Protein AF-A0A7Y9E209-F1 (afdb_monomer_lite)

Radius of gyration: 12.23 Å; chains: 1; bounding box: 28×25×32 Å

Structure (mmCIF, N/CA/C/O backbone):
data_AF-A0A7Y9E209-F1
#
_entry.id   AF-A0A7Y9E209-F1
#
loop_
_atom_site.group_PDB
_atom_site.id
_atom_site.type_symbol
_atom_site.label_atom_id
_atom_site.label_alt_id
_atom_site.label_comp_id
_atom_site.label_asym_id
_atom_site.label_entity_id
_atom_site.label_seq_id
_atom_site.pdbx_PDB_ins_code
_atom_site.Cartn_x
_atom_site.Cartn_y
_atom_site.Cartn_z
_atom_site.occupancy
_atom_site.B_iso_or_equiv
_atom_site.auth_seq_id
_atom_site.auth_comp_id
_atom_site.auth_asym_id
_atom_site.auth_atom_id
_atom_site.pdbx_PDB_model_num
ATOM 1 N N . MET A 1 1 ? -13.825 4.725 18.583 1.00 49.62 1 MET A N 1
ATOM 2 C CA . MET A 1 1 ? -13.418 5.386 17.324 1.00 49.62 1 MET A CA 1
ATOM 3 C C . MET A 1 1 ? -11.907 5.254 17.203 1.00 49.62 1 MET A C 1
ATOM 5 O O . MET A 1 1 ? -11.198 5.933 17.932 1.00 49.62 1 MET A O 1
ATOM 9 N N . THR A 1 2 ? -11.401 4.335 16.383 1.00 54.06 2 THR A N 1
ATOM 10 C CA . THR A 1 2 ? -9.958 4.227 16.109 1.00 54.06 2 THR A CA 1
ATOM 11 C C . THR A 1 2 ? -9.558 5.382 15.193 1.00 54.06 2 THR A C 1
ATOM 13 O O . THR A 1 2 ? -10.069 5.493 14.079 1.00 54.06 2 THR A O 1
ATOM 16 N N . SER A 1 3 ? -8.719 6.284 15.706 1.00 67.31 3 SER A N 1
ATOM 17 C CA . SER A 1 3 ? -8.212 7.454 14.979 1.00 67.31 3 SER A CA 1
ATOM 18 C C . SER A 1 3 ? -7.428 7.022 13.733 1.00 67.31 3 SER A C 1
ATOM 20 O O . SER A 1 3 ? -6.774 5.980 13.758 1.00 67.31 3 SER A O 1
ATOM 22 N N . THR A 1 4 ? -7.448 7.822 12.660 1.00 69.06 4 THR A N 1
ATOM 23 C CA . THR A 1 4 ? -6.649 7.624 11.429 1.00 69.06 4 THR A CA 1
ATOM 24 C C . THR A 1 4 ? -5.184 7.290 11.729 1.00 69.06 4 THR A C 1
ATOM 26 O O . THR A 1 4 ? -4.574 6.463 11.053 1.00 69.06 4 THR A O 1
ATOM 29 N N . SER A 1 5 ? -4.638 7.877 12.796 1.00 75.50 5 SER A N 1
ATOM 30 C CA . SER A 1 5 ? -3.274 7.631 13.263 1.00 75.50 5 SER A CA 1
ATOM 31 C C . SER A 1 5 ? -3.028 6.180 13.692 1.00 75.50 5 SER A C 1
ATOM 33 O O . SER A 1 5 ? -1.943 5.661 13.455 1.00 75.50 5 SER A O 1
ATOM 35 N N . ASP A 1 6 ? -4.014 5.508 14.290 1.00 81.62 6 ASP A N 1
ATOM 36 C CA . ASP A 1 6 ? -3.871 4.132 14.782 1.00 81.62 6 ASP A CA 1
ATOM 37 C C . ASP A 1 6 ? -3.784 3.133 13.619 1.00 81.62 6 ASP A C 1
ATOM 39 O O . ASP A 1 6 ? -2.896 2.281 13.574 1.00 81.62 6 ASP A O 1
ATOM 43 N N . ARG A 1 7 ? -4.619 3.330 12.592 1.00 80.69 7 ARG A N 1
ATOM 44 C CA . ARG A 1 7 ? -4.583 2.534 11.356 1.00 80.69 7 ARG A CA 1
ATOM 45 C C . ARG A 1 7 ? -3.333 2.785 10.530 1.00 80.69 7 ARG A C 1
ATOM 47 O O . ARG A 1 7 ? -2.733 1.834 10.039 1.00 80.69 7 ARG A O 1
ATOM 54 N N . ALA A 1 8 ? -2.887 4.038 10.424 1.00 82.94 8 ALA A N 1
ATOM 55 C CA . ALA A 1 8 ? -1.607 4.348 9.791 1.00 82.94 8 ALA A CA 1
ATOM 56 C C . ALA A 1 8 ? -0.451 3.628 10.508 1.00 82.94 8 ALA A C 1
ATOM 58 O O . ALA A 1 8 ? 0.432 3.062 9.865 1.00 82.94 8 ALA A O 1
ATOM 59 N N . VAL A 1 9 ? -0.471 3.579 11.844 1.00 87.50 9 VAL A N 1
ATOM 60 C CA . VAL A 1 9 ? 0.512 2.822 12.632 1.00 87.50 9 VAL A CA 1
ATOM 61 C C . VAL A 1 9 ? 0.394 1.316 12.384 1.00 87.50 9 VAL A C 1
ATOM 63 O O . VAL A 1 9 ? 1.425 0.666 12.201 1.00 87.50 9 VAL A O 1
ATOM 66 N N . ALA A 1 10 ? -0.816 0.756 12.342 1.00 87.31 10 ALA A N 1
ATOM 67 C CA . ALA A 1 10 ? -1.043 -0.660 12.051 1.00 87.31 10 ALA A CA 1
ATOM 68 C C . ALA A 1 10 ? -0.518 -1.047 10.660 1.00 87.31 10 ALA A C 1
ATOM 70 O O . ALA A 1 10 ? 0.255 -1.997 10.540 1.00 87.31 10 ALA A O 1
ATOM 71 N N . LEU A 1 11 ? -0.832 -0.247 9.637 1.00 86.25 11 LEU A N 1
ATOM 72 C CA . LEU A 1 11 ? -0.336 -0.430 8.276 1.00 86.25 11 LEU A CA 1
ATOM 73 C C . LEU A 1 11 ? 1.190 -0.383 8.226 1.00 86.25 11 LEU A C 1
ATOM 75 O O . LEU A 1 11 ? 1.827 -1.286 7.690 1.00 86.25 11 LEU A O 1
ATOM 79 N N . ARG A 1 12 ? 1.797 0.628 8.856 1.00 88.19 12 ARG A N 1
ATOM 80 C CA . ARG A 1 12 ? 3.258 0.744 8.931 1.00 88.19 12 ARG A CA 1
ATOM 81 C C . ARG A 1 12 ? 3.892 -0.457 9.623 1.00 88.19 12 ARG A C 1
ATOM 83 O O . ARG A 1 12 ? 4.948 -0.908 9.194 1.00 88.19 12 ARG A O 1
ATOM 90 N N . ARG A 1 13 ? 3.268 -0.986 10.679 1.00 88.44 13 ARG A N 1
ATOM 91 C CA . ARG A 1 13 ? 3.741 -2.188 11.381 1.00 88.44 13 ARG A CA 1
ATOM 92 C C . ARG A 1 13 ? 3.636 -3.436 10.509 1.00 88.44 13 ARG A C 1
ATOM 94 O O . ARG A 1 13 ? 4.606 -4.185 10.467 1.00 88.44 13 ARG A O 1
ATOM 101 N N . ALA A 1 14 ? 2.521 -3.632 9.808 1.00 87.25 14 ALA A N 1
ATOM 102 C CA . ALA A 1 14 ? 2.325 -4.763 8.901 1.00 87.25 14 ALA A CA 1
ATOM 103 C C . ALA A 1 14 ? 3.339 -4.735 7.748 1.00 87.25 14 ALA A C 1
ATOM 105 O O . ALA A 1 14 ? 4.038 -5.719 7.504 1.00 87.25 14 ALA A O 1
ATOM 106 N N . VAL A 1 15 ? 3.519 -3.569 7.116 1.00 86.69 15 VAL 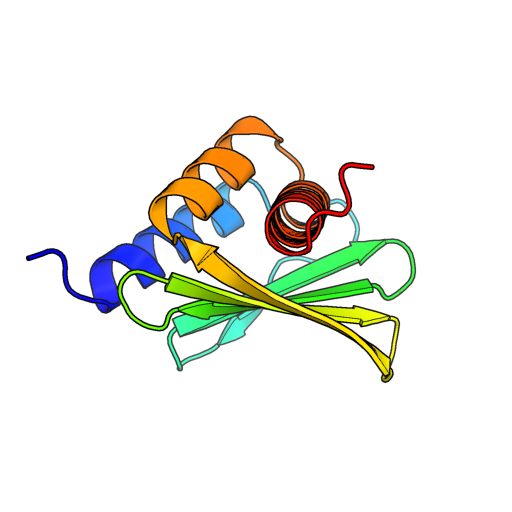A N 1
ATOM 107 C CA . VAL A 1 15 ? 4.539 -3.371 6.077 1.00 86.69 15 VAL A CA 1
ATOM 108 C C . VAL A 1 15 ? 5.946 -3.568 6.639 1.00 86.69 15 VAL A C 1
ATOM 110 O O . VAL A 1 15 ? 6.763 -4.206 6.000 1.00 86.69 15 VAL A O 1
ATOM 113 N N . ARG A 1 16 ? 6.264 -3.088 7.846 1.00 85.38 16 ARG A N 1
ATOM 114 C CA . ARG A 1 16 ? 7.595 -3.304 8.442 1.00 85.38 16 ARG A CA 1
ATOM 115 C C . ARG A 1 16 ? 7.866 -4.775 8.768 1.00 85.38 16 ARG A C 1
ATOM 117 O O . ARG A 1 16 ? 9.012 -5.201 8.721 1.00 85.38 16 ARG A O 1
ATOM 124 N N . ARG A 1 17 ? 6.826 -5.528 9.132 1.00 80.56 17 ARG A N 1
ATOM 125 C CA . ARG A 1 17 ? 6.916 -6.953 9.472 1.00 80.56 17 ARG A CA 1
ATOM 126 C C . ARG A 1 17 ? 7.160 -7.821 8.236 1.00 80.56 17 ARG A C 1
ATOM 128 O O . ARG A 1 17 ? 7.906 -8.785 8.326 1.00 80.56 17 ARG A O 1
ATOM 135 N N . THR A 1 18 ? 6.534 -7.469 7.116 1.00 74.06 18 THR A N 1
ATOM 136 C CA . THR A 1 18 ? 6.564 -8.235 5.855 1.00 74.06 18 THR A CA 1
ATOM 137 C C . THR A 1 18 ? 7.560 -7.680 4.831 1.00 74.06 18 THR A C 1
ATOM 139 O O . THR A 1 18 ? 8.042 -8.405 3.974 1.00 74.06 18 THR A O 1
ATOM 142 N N . GLY A 1 19 ? 7.933 -6.405 4.953 1.00 60.69 19 GLY A N 1
ATOM 143 C CA . GLY A 1 19 ? 8.753 -5.627 4.019 1.00 60.69 19 GLY A CA 1
ATOM 144 C C . GLY A 1 19 ? 10.245 -5.951 4.018 1.00 60.69 19 GLY A C 1
ATOM 145 O O . GLY A 1 19 ? 11.043 -5.123 3.584 1.00 60.69 19 GLY A O 1
ATOM 146 N N . ALA A 1 20 ? 10.630 -7.140 4.474 1.00 53.19 20 ALA A N 1
ATOM 147 C CA . ALA A 1 20 ? 11.908 -7.738 4.117 1.00 53.19 20 ALA A CA 1
ATOM 148 C C . ALA A 1 20 ? 11.756 -8.435 2.752 1.00 53.19 20 ALA A C 1
ATOM 150 O O . ALA A 1 20 ? 11.786 -9.656 2.666 1.00 53.19 20 ALA A O 1
ATOM 151 N N . SER A 1 21 ? 11.519 -7.658 1.691 1.00 56.81 21 SER A N 1
ATOM 152 C CA . SER A 1 21 ? 11.650 -8.154 0.317 1.00 56.81 21 SER A CA 1
ATOM 153 C C . SER A 1 21 ? 13.074 -7.875 -0.168 1.00 56.81 21 SER A C 1
ATOM 155 O O . SER A 1 21 ? 13.612 -6.806 0.110 1.00 56.81 21 SER A O 1
ATOM 157 N N . ASP A 1 22 ? 13.659 -8.799 -0.930 1.00 53.59 22 ASP A N 1
ATOM 158 C CA . ASP A 1 22 ? 15.081 -8.827 -1.332 1.00 53.59 22 ASP A CA 1
ATOM 159 C C . ASP A 1 22 ? 15.574 -7.671 -2.239 1.00 53.59 22 ASP A C 1
ATOM 161 O O . ASP A 1 22 ? 16.728 -7.678 -2.663 1.00 53.59 22 ASP A O 1
ATOM 165 N N . VAL A 1 23 ? 14.735 -6.679 -2.568 1.00 64.50 23 VAL A N 1
ATOM 166 C CA . VAL A 1 23 ? 15.062 -5.630 -3.558 1.00 64.50 23 VAL A CA 1
ATOM 167 C C . VAL A 1 23 ? 15.333 -4.279 -2.899 1.00 64.50 23 VAL A C 1
ATOM 169 O O . VAL A 1 23 ? 16.408 -3.715 -3.076 1.00 64.50 23 VAL A O 1
ATOM 172 N N . GLU A 1 24 ? 14.375 -3.745 -2.141 1.00 77.25 24 GLU A N 1
ATOM 173 C CA . GLU A 1 24 ? 14.524 -2.463 -1.449 1.00 77.25 24 GLU A CA 1
ATOM 174 C C . GLU A 1 24 ? 13.553 -2.404 -0.258 1.00 77.25 24 GLU A C 1
ATOM 176 O O . GLU A 1 24 ? 12.402 -2.840 -0.386 1.00 77.25 24 GLU A O 1
ATOM 181 N N . PRO A 1 25 ? 13.978 -1.891 0.910 1.00 80.88 25 PRO A N 1
ATOM 182 C CA . PRO A 1 25 ? 13.085 -1.725 2.047 1.00 80.88 25 PRO A CA 1
ATOM 183 C C . PRO A 1 25 ? 11.979 -0.697 1.751 1.00 80.88 25 PRO A C 1
ATOM 185 O O . PRO A 1 25 ? 12.189 0.247 0.988 1.00 80.88 25 PRO A O 1
ATOM 188 N N . PRO A 1 26 ? 10.806 -0.815 2.395 1.00 87.75 26 PRO A N 1
ATOM 189 C CA . PRO A 1 26 ? 9.742 0.170 2.257 1.00 87.75 26 PRO A CA 1
ATOM 190 C C . PRO A 1 26 ? 10.163 1.537 2.815 1.00 87.75 26 PRO A C 1
ATOM 192 O O . PRO A 1 26 ? 10.802 1.632 3.867 1.00 87.75 26 PRO A O 1
ATOM 195 N N . SER A 1 27 ? 9.733 2.605 2.146 1.00 88.88 27 SER A N 1
ATOM 196 C CA . SER A 1 27 ? 9.949 3.986 2.583 1.00 88.88 27 SER A CA 1
ATOM 197 C C . SER A 1 27 ? 8.729 4.523 3.327 1.00 88.88 27 SER A C 1
ATOM 199 O O . SER A 1 27 ? 7.587 4.330 2.908 1.00 88.88 27 SER A O 1
ATOM 201 N N . PHE A 1 28 ? 8.960 5.210 4.444 1.00 87.75 28 PHE A N 1
ATOM 202 C CA . PHE A 1 28 ? 7.907 5.754 5.299 1.00 87.75 28 PHE A CA 1
ATOM 203 C C . PHE A 1 28 ? 7.892 7.274 5.211 1.00 87.75 28 PHE A C 1
ATOM 205 O O . PHE A 1 28 ? 8.885 7.930 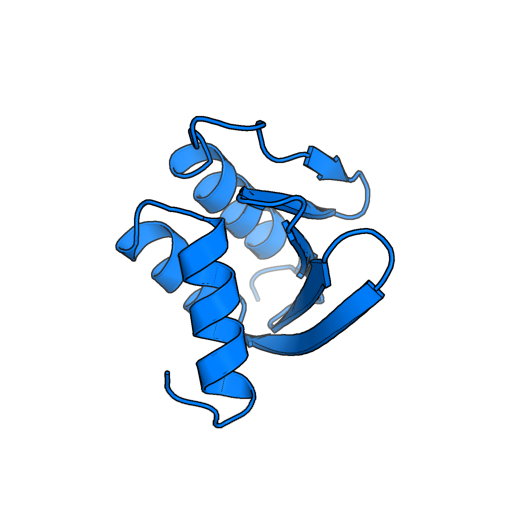5.527 1.00 87.75 28 PHE A O 1
ATOM 212 N N . SER A 1 29 ? 6.751 7.831 4.828 1.00 84.44 29 SER A N 1
ATOM 213 C CA . SER A 1 29 ? 6.575 9.267 4.658 1.00 84.44 29 SER A CA 1
ATOM 214 C C . SER A 1 29 ? 5.998 9.914 5.935 1.00 84.44 29 SER A C 1
ATOM 216 O O . SER A 1 29 ? 5.301 9.254 6.718 1.00 84.44 29 SER A O 1
ATOM 218 N N . PRO A 1 30 ? 6.309 11.198 6.208 1.00 79.44 30 PRO A N 1
ATOM 219 C CA . PRO A 1 30 ? 5.866 11.892 7.423 1.00 79.44 30 PRO A CA 1
ATOM 220 C C . PRO A 1 30 ? 4.351 12.147 7.466 1.00 79.44 30 PRO A C 1
ATOM 222 O O . PRO A 1 30 ? 3.799 12.320 8.548 1.00 79.44 30 PRO A O 1
ATOM 225 N N . ASP A 1 31 ? 3.676 12.107 6.315 1.00 78.88 31 ASP A N 1
ATOM 226 C CA . ASP A 1 31 ? 2.213 12.142 6.165 1.00 78.88 31 ASP A CA 1
ATOM 227 C C . ASP A 1 31 ? 1.523 10.844 6.634 1.00 78.88 31 ASP A C 1
ATOM 229 O O . ASP A 1 31 ? 0.302 10.728 6.574 1.00 78.88 31 ASP A O 1
ATOM 233 N N . GLY A 1 32 ? 2.288 9.854 7.107 1.00 81.12 32 GLY A N 1
ATOM 234 C CA . GLY A 1 32 ? 1.776 8.543 7.502 1.00 81.12 32 GLY A CA 1
ATOM 235 C C . GLY A 1 32 ? 1.653 7.563 6.336 1.00 81.12 32 GLY A C 1
ATOM 236 O O . GLY A 1 32 ? 1.263 6.417 6.563 1.00 81.12 32 GLY A O 1
ATOM 237 N N . GLY A 1 33 ? 2.017 7.984 5.122 1.00 88.19 33 GLY A N 1
ATOM 238 C CA . GLY A 1 33 ? 2.067 7.129 3.948 1.00 88.19 33 GLY A CA 1
ATOM 239 C C . GLY A 1 33 ? 3.244 6.153 3.960 1.00 88.19 33 GLY A C 1
ATOM 240 O O . GLY A 1 33 ? 4.234 6.317 4.682 1.00 88.19 33 GLY A O 1
ATOM 241 N N . VAL A 1 34 ? 3.133 5.121 3.128 1.00 91.31 34 VAL A N 1
ATOM 242 C CA . VAL A 1 34 ? 4.162 4.096 2.940 1.00 91.31 34 VAL A CA 1
ATOM 243 C C . VAL A 1 34 ? 4.356 3.842 1.456 1.00 91.31 34 VAL A C 1
ATOM 245 O O . VAL A 1 34 ? 3.385 3.678 0.728 1.00 91.31 34 VAL A O 1
ATOM 248 N N . THR A 1 35 ? 5.603 3.785 1.006 1.00 90.25 35 THR A N 1
ATOM 249 C CA . THR A 1 35 ? 5.947 3.328 -0.341 1.00 90.25 35 THR A CA 1
ATOM 250 C C . THR A 1 35 ? 6.566 1.946 -0.244 1.00 90.25 35 THR A C 1
ATOM 252 O O . THR A 1 35 ? 7.528 1.735 0.492 1.00 90.25 35 THR A O 1
ATOM 255 N N . VAL A 1 36 ? 5.983 0.999 -0.965 1.00 89.56 36 VAL A N 1
ATOM 256 C CA . VAL A 1 36 ? 6.432 -0.387 -1.062 1.00 89.56 36 VAL A CA 1
ATOM 257 C C . VAL A 1 36 ? 7.042 -0.592 -2.438 1.00 89.56 36 VAL A C 1
ATOM 259 O O . VAL A 1 36 ? 6.491 -0.144 -3.444 1.00 89.56 36 VAL A O 1
ATOM 262 N N . HIS A 1 37 ? 8.180 -1.271 -2.472 1.00 86.69 37 HIS A N 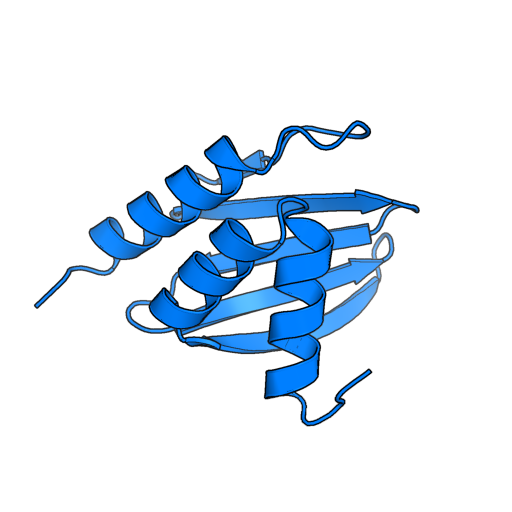1
ATOM 263 C CA . HIS A 1 37 ? 8.960 -1.488 -3.678 1.00 86.69 37 HIS A CA 1
ATOM 264 C C . HIS A 1 37 ? 8.762 -2.939 -4.116 1.00 86.69 37 HIS A C 1
ATOM 266 O O . HIS A 1 37 ? 8.908 -3.864 -3.319 1.00 86.69 37 HIS A O 1
ATOM 272 N N . GLY A 1 38 ? 8.349 -3.114 -5.365 1.00 82.62 38 GLY A N 1
ATOM 273 C CA . GLY A 1 38 ? 8.183 -4.404 -6.014 1.00 82.62 38 GLY A CA 1
ATOM 274 C C . GLY A 1 38 ? 9.285 -4.655 -7.047 1.00 82.62 38 GLY A C 1
ATOM 275 O O . GLY A 1 38 ? 10.100 -3.774 -7.338 1.00 82.62 38 GLY A O 1
ATOM 276 N N . PRO A 1 39 ? 9.319 -5.857 -7.637 1.00 79.88 39 PRO A N 1
ATOM 277 C CA . PRO A 1 39 ? 10.245 -6.174 -8.719 1.00 79.88 39 PRO A CA 1
ATOM 278 C C . PRO A 1 39 ? 9.991 -5.300 -9.960 1.00 79.88 39 PRO A C 1
ATOM 280 O O . PRO A 1 39 ? 8.896 -4.779 -10.151 1.00 79.88 39 PRO A O 1
ATOM 283 N N . ALA A 1 40 ? 10.998 -5.169 -10.831 1.00 81.81 40 ALA A N 1
ATOM 284 C CA . ALA A 1 40 ? 10.895 -4.472 -12.123 1.00 81.81 40 ALA A CA 1
ATOM 285 C C . ALA A 1 40 ? 10.450 -2.992 -12.037 1.00 81.81 40 ALA A C 1
ATOM 287 O O . ALA A 1 40 ? 9.598 -2.548 -12.800 1.00 81.81 40 ALA A O 1
ATOM 288 N N . ALA A 1 41 ? 11.028 -2.222 -11.104 1.00 82.31 41 ALA A N 1
ATOM 289 C CA . ALA A 1 41 ? 10.723 -0.797 -10.890 1.00 82.31 41 ALA A CA 1
ATOM 290 C C . ALA A 1 41 ? 9.249 -0.502 -10.550 1.00 82.31 41 ALA A C 1
ATOM 292 O O . ALA A 1 41 ? 8.774 0.630 -10.690 1.00 82.31 41 ALA A O 1
ATOM 293 N N . ARG A 1 42 ? 8.531 -1.518 -10.068 1.00 88.38 42 ARG A N 1
ATOM 294 C CA . ARG A 1 42 ? 7.171 -1.381 -9.573 1.00 88.38 42 ARG A CA 1
ATOM 295 C C . ARG A 1 42 ? 7.171 -0.766 -8.187 1.00 88.38 42 ARG A C 1
ATOM 297 O O . ARG A 1 42 ? 7.962 -1.138 -7.321 1.00 88.38 42 ARG A O 1
ATOM 304 N N . ARG A 1 43 ? 6.261 0.167 -7.954 1.00 90.12 43 ARG A N 1
ATOM 305 C CA . ARG A 1 43 ? 6.091 0.853 -6.674 1.00 90.12 43 ARG A CA 1
ATOM 306 C C . ARG A 1 43 ? 4.619 0.879 -6.314 1.00 90.12 43 ARG A C 1
ATOM 308 O O . ARG A 1 43 ? 3.767 1.020 -7.183 1.00 90.12 43 ARG A O 1
ATOM 315 N N . ALA A 1 44 ? 4.323 0.741 -5.032 1.00 91.31 44 ALA A N 1
ATOM 316 C CA . ALA A 1 44 ? 2.986 0.916 -4.496 1.00 91.31 44 ALA A CA 1
ATOM 317 C C . ALA A 1 44 ? 3.027 1.971 -3.397 1.00 91.31 44 ALA A C 1
ATOM 319 O O . ALA A 1 44 ? 3.708 1.788 -2.388 1.00 91.31 44 ALA A O 1
ATOM 320 N N . ARG A 1 45 ? 2.304 3.075 -3.575 1.00 92.19 45 ARG A N 1
ATOM 321 C CA . ARG A 1 45 ? 2.123 4.081 -2.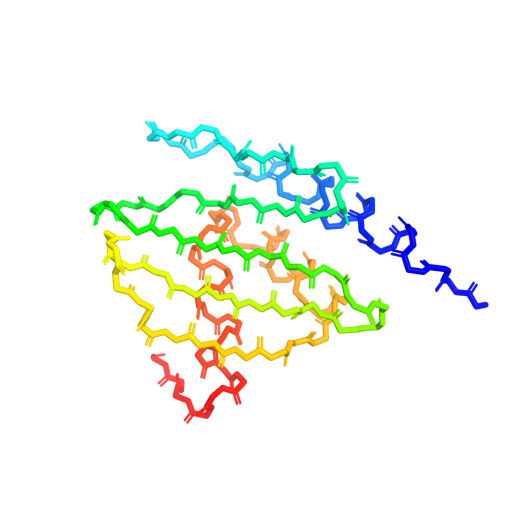532 1.00 92.19 45 ARG A CA 1
ATOM 322 C C . ARG A 1 45 ? 0.813 3.828 -1.803 1.00 92.19 45 ARG A C 1
ATOM 324 O O . ARG A 1 45 ? -0.246 3.755 -2.412 1.00 92.19 45 ARG A O 1
ATOM 331 N N . LEU A 1 46 ? 0.915 3.696 -0.490 1.00 92.25 46 LEU A N 1
ATOM 332 C CA . LEU A 1 46 ? -0.177 3.502 0.444 1.00 92.25 46 LEU A CA 1
ATOM 333 C C . LEU A 1 46 ? -0.376 4.796 1.225 1.00 92.25 46 LEU A C 1
ATOM 335 O O . LEU A 1 46 ? 0.528 5.230 1.940 1.00 92.25 46 LEU A O 1
ATOM 339 N N . GLN A 1 47 ? -1.550 5.403 1.110 1.00 93.12 47 GLN A N 1
ATOM 340 C CA . GLN A 1 47 ? -1.895 6.638 1.800 1.00 93.12 47 GLN A CA 1
ATOM 341 C C . GLN A 1 47 ? -3.125 6.409 2.690 1.00 93.12 47 GLN A C 1
ATOM 343 O O . GLN A 1 47 ? -4.225 6.218 2.171 1.00 93.12 47 GLN A O 1
ATOM 348 N N . PRO A 1 48 ? -2.972 6.399 4.025 1.00 90.50 48 PRO A N 1
ATOM 349 C CA . PRO A 1 48 ? -4.100 6.233 4.934 1.00 90.50 48 PRO A CA 1
ATOM 350 C C . PRO A 1 48 ? -4.992 7.486 4.945 1.00 90.50 48 PRO A C 1
ATOM 352 O O . PRO A 1 48 ? -4.514 8.599 5.152 1.00 90.50 48 PRO A O 1
ATOM 355 N N . LEU A 1 49 ? -6.299 7.291 4.751 1.00 89.69 49 LEU A N 1
ATOM 356 C CA . LEU A 1 49 ? -7.345 8.325 4.671 1.00 89.69 49 LEU A CA 1
ATOM 357 C C . LEU A 1 49 ? -8.429 8.142 5.753 1.00 89.69 49 LEU A C 1
ATOM 359 O O . LEU A 1 49 ? -9.567 8.579 5.606 1.00 89.69 49 LEU A O 1
ATOM 363 N N . GLY A 1 50 ? -8.095 7.473 6.857 1.00 86.56 50 GLY A N 1
ATOM 364 C CA . GLY A 1 50 ? -9.030 7.155 7.936 1.00 86.56 50 GLY A CA 1
ATOM 365 C C . GLY A 1 50 ? -9.372 5.676 7.954 1.00 86.56 50 GLY A C 1
ATOM 366 O O . GLY A 1 50 ? -8.540 4.877 8.367 1.00 86.56 50 GLY A O 1
ATOM 367 N N . GLN A 1 51 ? -10.597 5.322 7.560 1.00 88.69 51 GLN A N 1
ATOM 368 C CA . GLN A 1 51 ? -11.027 3.917 7.448 1.00 88.69 51 GLN A CA 1
ATOM 369 C C . GLN A 1 51 ? -10.557 3.256 6.148 1.00 88.69 51 GLN A C 1
ATOM 371 O O . GLN A 1 51 ? -10.515 2.033 6.064 1.00 88.69 51 GLN A O 1
ATOM 376 N N . ARG A 1 52 ? -10.206 4.065 5.144 1.00 92.25 52 ARG A N 1
ATOM 377 C CA . ARG A 1 52 ? -9.693 3.592 3.861 1.00 92.25 52 ARG A CA 1
ATOM 378 C C . ARG A 1 52 ? -8.229 3.964 3.689 1.00 92.25 52 ARG A C 1
ATOM 380 O O . ARG A 1 52 ? -7.753 4.962 4.231 1.00 92.25 52 ARG A O 1
ATOM 387 N N . THR A 1 53 ? -7.532 3.175 2.889 1.00 91.75 53 THR A N 1
ATOM 388 C CA . THR A 1 53 ? -6.179 3.439 2.414 1.00 91.75 53 THR A CA 1
ATOM 389 C C . THR A 1 53 ? -6.232 3.567 0.902 1.00 91.75 53 THR A C 1
ATOM 391 O O . THR A 1 53 ? -6.658 2.640 0.218 1.00 91.75 53 THR A O 1
ATOM 394 N N . ARG A 1 54 ? -5.771 4.694 0.368 1.00 93.50 54 ARG A N 1
ATOM 395 C CA . ARG A 1 54 ? -5.546 4.842 -1.068 1.00 93.50 54 ARG A CA 1
ATOM 396 C C . ARG A 1 54 ? -4.282 4.092 -1.458 1.00 93.50 54 ARG A C 1
ATOM 398 O O . ARG A 1 54 ? -3.228 4.299 -0.857 1.00 93.50 54 ARG A O 1
ATOM 405 N N . ILE A 1 55 ? -4.407 3.220 -2.444 1.00 93.75 55 ILE A N 1
ATOM 406 C CA . ILE A 1 55 ? -3.316 2.490 -3.075 1.00 93.75 55 ILE A CA 1
ATOM 407 C C . ILE A 1 55 ? -3.105 3.101 -4.450 1.00 93.75 55 ILE A C 1
ATOM 409 O O . ILE A 1 55 ? -4.034 3.114 -5.249 1.00 93.75 55 ILE A O 1
ATOM 413 N N . SER A 1 56 ? -1.885 3.533 -4.742 1.00 93.62 56 SER A N 1
ATOM 414 C CA . SER A 1 56 ? -1.456 3.952 -6.078 1.00 93.62 56 SER A CA 1
ATOM 415 C C . SER A 1 56 ? -0.315 3.039 -6.529 1.00 93.62 56 SER A C 1
ATOM 417 O O . SER A 1 56 ? 0.738 3.012 -5.890 1.00 93.62 56 SER A O 1
ATOM 419 N N . LEU A 1 57 ? -0.512 2.274 -7.603 1.00 92.19 57 LEU A N 1
ATOM 420 C CA . LEU A 1 57 ? 0.528 1.463 -8.234 1.00 92.19 57 LEU A CA 1
ATOM 421 C C . LEU A 1 57 ? 1.184 2.228 -9.375 1.00 92.19 57 LEU A C 1
ATOM 423 O O . LEU A 1 57 ? 0.509 2.790 -10.240 1.00 92.19 57 LEU A O 1
ATOM 427 N N . SER A 1 58 ? 2.507 2.182 -9.415 1.00 91.56 58 SER A N 1
ATOM 428 C CA . SER A 1 58 ? 3.316 2.809 -10.450 1.00 91.56 58 SER A CA 1
ATOM 429 C C . SER A 1 58 ? 4.340 1.827 -11.003 1.00 91.56 58 SER A C 1
ATOM 431 O O . SER A 1 58 ? 4.927 1.047 -10.253 1.00 91.56 58 SER A O 1
ATOM 433 N N . GLU A 1 59 ? 4.570 1.883 -12.309 1.00 90.12 59 GLU A N 1
ATOM 434 C CA . GLU A 1 59 ? 5.660 1.191 -12.997 1.00 90.12 59 GLU A CA 1
ATOM 435 C C . GLU A 1 59 ? 6.584 2.261 -13.587 1.00 90.12 59 GLU A C 1
ATOM 437 O O . GLU A 1 59 ? 6.203 2.990 -14.507 1.00 90.12 59 GLU A O 1
ATOM 442 N N . GLY A 1 60 ? 7.773 2.429 -12.999 1.00 87.38 60 GLY A N 1
ATOM 443 C CA . GLY A 1 60 ? 8.609 3.599 -13.282 1.00 87.38 60 GLY A CA 1
ATOM 444 C C . GLY A 1 60 ? 7.883 4.905 -12.931 1.00 87.38 60 GLY A C 1
ATOM 445 O O . GLY A 1 60 ? 7.406 5.063 -11.806 1.00 87.38 60 GLY A O 1
ATOM 446 N N . ASP A 1 61 ? 7.783 5.820 -13.900 1.00 85.38 61 ASP A N 1
ATOM 447 C CA . ASP A 1 61 ? 7.102 7.118 -13.759 1.00 85.38 61 ASP A CA 1
ATOM 448 C C . ASP A 1 61 ? 5.614 7.085 -14.162 1.00 85.38 61 ASP A C 1
ATOM 450 O O . ASP A 1 61 ? 4.940 8.115 -14.155 1.00 85.38 61 ASP A O 1
ATOM 454 N N . THR A 1 62 ? 5.080 5.912 -14.523 1.00 90.88 62 THR A N 1
ATOM 455 C CA . THR A 1 62 ? 3.689 5.773 -14.983 1.00 90.88 62 THR A CA 1
ATOM 456 C C . THR A 1 62 ? 2.800 5.225 -13.873 1.00 90.88 62 THR A C 1
ATOM 458 O O . THR A 1 62 ? 3.095 4.184 -13.290 1.00 90.88 62 THR A O 1
ATOM 461 N N . LEU A 1 63 ? 1.678 5.897 -13.598 1.00 90.38 63 LEU A N 1
ATOM 462 C CA . LEU A 1 63 ? 0.613 5.367 -12.744 1.00 90.38 63 LEU A CA 1
ATOM 463 C C . LEU A 1 63 ? -0.168 4.299 -13.521 1.00 90.38 63 LEU A C 1
ATOM 465 O O . LEU A 1 63 ? -0.762 4.605 -14.552 1.00 90.38 63 LEU A O 1
ATOM 469 N N . VAL A 1 64 ? -0.176 3.063 -13.023 1.00 90.44 64 VAL A N 1
ATOM 470 C CA . VAL A 1 64 ? -0.841 1.922 -13.681 1.00 90.44 64 VAL A CA 1
ATOM 471 C C . VAL A 1 64 ? -2.164 1.534 -13.032 1.00 90.44 64 VAL A C 1
ATOM 473 O O . VAL A 1 64 ? -2.984 0.868 -13.654 1.00 90.44 64 VAL A O 1
ATOM 476 N N . GLY A 1 65 ? -2.398 1.953 -11.790 1.00 89.81 65 GLY A N 1
ATOM 477 C CA . GLY A 1 65 ? -3.651 1.672 -11.108 1.00 89.81 65 GLY A CA 1
ATOM 478 C C . GLY A 1 65 ? -3.777 2.435 -9.806 1.00 89.81 65 GLY A C 1
ATOM 479 O O . GLY A 1 65 ? -2.784 2.739 -9.146 1.00 89.81 65 GLY A O 1
ATOM 480 N N . GLU A 1 66 ? -5.011 2.738 -9.431 1.00 92.88 66 GLU A N 1
ATOM 481 C CA . GLU A 1 66 ? -5.306 3.412 -8.180 1.00 92.88 66 GLU A CA 1
ATOM 482 C C . GLU A 1 66 ? -6.702 3.046 -7.684 1.00 92.88 66 GLU A C 1
ATOM 484 O O . GLU A 1 66 ? -7.645 3.032 -8.470 1.00 92.88 66 GLU A O 1
ATOM 489 N N . ALA A 1 67 ? -6.830 2.761 -6.390 1.00 93.44 67 ALA A N 1
ATOM 490 C CA . ALA A 1 67 ? -8.122 2.640 -5.725 1.00 93.44 67 ALA A CA 1
ATOM 491 C C . ALA A 1 67 ? -7.981 2.892 -4.226 1.00 93.44 67 ALA A C 1
ATOM 493 O O . ALA A 1 67 ? -6.888 2.848 -3.658 1.00 93.44 67 ALA A O 1
ATOM 494 N N . GLU A 1 68 ? -9.105 3.125 -3.564 1.00 93.88 68 GLU A N 1
ATOM 495 C CA . GLU A 1 68 ? -9.175 3.137 -2.111 1.00 93.88 68 GLU A CA 1
ATOM 496 C C . GLU A 1 68 ? -9.662 1.783 -1.631 1.00 93.88 68 GLU A C 1
ATOM 498 O O . GLU A 1 68 ? -10.694 1.320 -2.093 1.00 93.88 68 GLU A O 1
ATOM 503 N N . VAL A 1 69 ? -8.979 1.183 -0.667 1.00 91.06 69 VAL A N 1
ATOM 504 C CA . VAL A 1 69 ? -9.388 -0.082 -0.047 1.00 91.06 69 VAL A CA 1
ATOM 505 C C . VAL A 1 69 ? -9.660 0.123 1.433 1.00 91.06 69 VAL A C 1
ATOM 507 O O . VAL A 1 69 ? -9.143 1.063 2.038 1.00 91.06 69 VAL A O 1
ATOM 510 N N . ASP A 1 70 ? -10.441 -0.762 2.039 1.00 92.06 70 ASP A N 1
ATOM 511 C CA . ASP A 1 70 ? -10.578 -0.798 3.494 1.00 92.06 70 ASP A CA 1
ATOM 512 C C . ASP A 1 70 ? -9.212 -1.054 4.164 1.00 92.06 70 ASP A C 1
ATOM 514 O O . ASP A 1 70 ? -8.484 -1.987 3.808 1.00 92.06 70 ASP A O 1
ATOM 518 N N . SER A 1 71 ? -8.835 -0.196 5.117 1.00 90.50 71 SER A N 1
ATOM 519 C CA . SER A 1 71 ? -7.511 -0.246 5.745 1.00 90.50 71 SER A CA 1
ATOM 520 C C . SER A 1 71 ? -7.297 -1.523 6.552 1.00 90.50 71 SER A C 1
ATOM 522 O O . SER A 1 71 ? -6.190 -2.060 6.550 1.00 90.50 71 SER A O 1
ATOM 524 N N . ASP A 1 72 ? -8.335 -2.008 7.234 1.00 89.94 72 ASP A N 1
ATOM 525 C CA . ASP A 1 72 ? -8.239 -3.175 8.111 1.00 89.94 72 ASP A CA 1
ATOM 526 C C . ASP A 1 72 ? -8.096 -4.454 7.258 1.00 89.94 72 ASP A C 1
ATOM 528 O O . ASP A 1 72 ? -7.249 -5.310 7.530 1.00 89.94 72 ASP A O 1
ATOM 532 N N . THR A 1 73 ? -8.825 -4.519 6.141 1.00 89.44 73 THR A N 1
ATOM 533 C CA . THR A 1 73 ? -8.709 -5.568 5.118 1.00 89.44 73 THR A CA 1
ATOM 534 C C . THR A 1 73 ? -7.325 -5.577 4.470 1.00 89.44 73 THR A C 1
ATOM 536 O O . THR A 1 73 ? -6.720 -6.639 4.313 1.00 89.44 73 THR A O 1
ATOM 539 N N . LEU A 1 74 ? -6.782 -4.403 4.133 1.00 88.94 74 LEU A N 1
ATOM 540 C CA . LEU A 1 74 ? -5.441 -4.289 3.559 1.00 88.94 74 LEU A CA 1
ATOM 541 C C . LEU A 1 74 ? -4.359 -4.788 4.524 1.00 88.94 74 LEU A C 1
ATOM 543 O O . LEU A 1 74 ? -3.453 -5.511 4.115 1.00 88.94 74 LEU A O 1
ATOM 547 N N . VAL A 1 75 ? -4.452 -4.419 5.804 1.00 89.38 75 VAL A N 1
ATOM 548 C CA . VAL A 1 75 ? -3.521 -4.888 6.841 1.00 89.38 75 VAL A CA 1
ATOM 549 C C . VAL A 1 75 ? -3.561 -6.410 6.952 1.00 89.38 75 VAL A C 1
ATOM 551 O O . VAL A 1 75 ? -2.506 -7.045 6.931 1.00 89.38 75 VAL A O 1
ATOM 554 N N . ALA A 1 76 ? -4.759 -6.999 6.997 1.00 88.62 76 ALA A N 1
ATOM 555 C CA . ALA A 1 76 ? -4.924 -8.448 7.041 1.00 88.62 76 ALA A CA 1
ATOM 556 C C . ALA A 1 76 ? -4.341 -9.139 5.795 1.00 88.62 76 ALA A C 1
ATOM 558 O O . ALA A 1 76 ? -3.665 -10.161 5.915 1.00 88.62 76 ALA A O 1
ATOM 559 N N . ALA A 1 77 ? -4.545 -8.566 4.604 1.00 87.62 77 ALA A N 1
ATOM 560 C CA . ALA A 1 77 ? -3.993 -9.092 3.358 1.00 87.62 77 ALA A CA 1
ATOM 561 C C . ALA A 1 77 ? -2.456 -9.067 3.344 1.00 87.62 77 ALA A C 1
ATOM 563 O O . ALA A 1 77 ? -1.834 -10.044 2.926 1.00 87.62 77 ALA A O 1
ATOM 564 N N . ILE A 1 78 ? -1.843 -7.979 3.824 1.00 88.19 78 ILE A N 1
ATOM 565 C CA . ILE A 1 78 ? -0.383 -7.858 3.945 1.00 88.19 78 ILE A CA 1
ATOM 566 C C . ILE A 1 78 ? 0.160 -8.917 4.908 1.00 88.19 78 ILE A C 1
ATOM 568 O O . ILE A 1 78 ? 1.086 -9.642 4.548 1.00 88.19 78 ILE A O 1
ATOM 572 N N . ASP A 1 79 ? -0.439 -9.046 6.094 1.00 86.06 79 ASP A N 1
ATOM 573 C CA . ASP A 1 79 ? -0.007 -10.021 7.102 1.00 86.06 79 ASP A CA 1
ATOM 574 C C . ASP A 1 79 ? -0.150 -11.478 6.616 1.00 86.06 79 ASP A C 1
ATOM 576 O O . ASP A 1 79 ? 0.654 -12.327 6.995 1.00 86.06 79 ASP A O 1
ATOM 580 N N . ALA A 1 80 ? -1.126 -11.774 5.751 1.00 83.62 80 ALA A N 1
ATOM 581 C CA . ALA A 1 80 ? -1.359 -13.123 5.234 1.00 83.62 80 ALA A CA 1
ATOM 582 C C . ALA A 1 80 ? -0.398 -13.549 4.107 1.00 83.62 80 ALA A C 1
ATOM 584 O O . ALA A 1 80 ? -0.099 -14.736 3.982 1.00 83.62 80 ALA A O 1
ATOM 585 N N . ARG A 1 81 ? 0.056 -12.618 3.254 1.00 73.50 81 ARG A N 1
ATOM 586 C CA . ARG A 1 81 ? 0.770 -12.948 2.000 1.00 73.50 81 ARG A CA 1
ATOM 587 C C . ARG A 1 81 ? 2.295 -12.967 2.113 1.00 73.50 81 ARG A C 1
ATOM 589 O O . ARG A 1 81 ? 2.947 -13.466 1.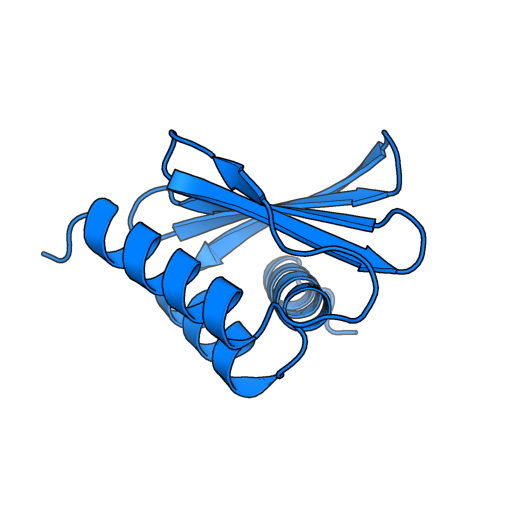203 1.00 73.50 81 ARG A O 1
ATOM 596 N N . GLY A 1 82 ? 2.876 -12.420 3.183 1.00 66.56 82 GLY A N 1
ATOM 597 C CA . GLY A 1 82 ? 4.329 -12.378 3.414 1.00 66.56 82 GLY A CA 1
ATOM 598 C C . GLY A 1 82 ? 5.102 -11.402 2.511 1.00 66.56 82 GLY A C 1
ATOM 599 O O . GLY A 1 82 ? 5.998 -10.725 3.000 1.00 66.56 82 GLY A O 1
ATOM 600 N N . ALA A 1 83 ? 4.719 -11.258 1.237 1.00 78.38 83 ALA A N 1
ATOM 601 C CA . ALA A 1 83 ? 5.249 -10.269 0.299 1.00 78.38 83 ALA A CA 1
ATOM 602 C C . ALA A 1 83 ? 4.327 -9.040 0.222 1.00 78.38 83 ALA A C 1
ATOM 604 O O . ALA A 1 83 ? 3.209 -9.106 -0.297 1.00 78.38 83 ALA A O 1
ATOM 605 N N . THR A 1 84 ? 4.795 -7.898 0.737 1.00 84.56 84 THR A N 1
ATOM 606 C CA . THR A 1 84 ? 3.968 -6.688 0.872 1.00 84.56 84 THR A CA 1
ATOM 607 C C . THR A 1 84 ? 3.451 -6.165 -0.471 1.00 84.56 84 THR A C 1
ATOM 609 O O . THR A 1 84 ? 2.281 -5.802 -0.564 1.00 84.56 84 THR A O 1
ATOM 612 N N . TYR A 1 85 ? 4.290 -6.120 -1.513 1.00 86.38 85 TYR A N 1
ATOM 613 C CA . TYR A 1 85 ? 3.890 -5.573 -2.815 1.00 86.38 85 TYR A CA 1
ATOM 614 C C . TYR A 1 85 ? 2.770 -6.403 -3.458 1.00 86.38 85 TYR A C 1
ATOM 616 O O . TYR A 1 85 ? 1.747 -5.848 -3.852 1.00 86.38 85 TYR A O 1
ATOM 624 N N . ASP A 1 86 ? 2.918 -7.729 -3.487 1.00 83.88 86 ASP A N 1
ATOM 625 C CA . ASP A 1 86 ? 1.930 -8.628 -4.094 1.00 83.88 86 ASP A CA 1
ATOM 626 C C . ASP A 1 86 ? 0.596 -8.604 -3.341 1.00 83.88 86 ASP A C 1
ATOM 628 O O . ASP A 1 86 ? -0.471 -8.664 -3.953 1.00 83.88 86 ASP A O 1
ATOM 632 N N . ALA A 1 87 ? 0.635 -8.468 -2.011 1.00 86.75 87 ALA A N 1
ATOM 633 C CA . ALA A 1 87 ? -0.568 -8.296 -1.203 1.00 86.75 87 ALA A CA 1
ATOM 634 C C . ALA A 1 87 ? -1.322 -7.011 -1.557 1.00 86.75 87 ALA A C 1
ATOM 636 O O . ALA A 1 87 ? -2.539 -7.039 -1.739 1.00 86.75 87 ALA A O 1
ATOM 637 N N . VAL A 1 88 ? -0.594 -5.902 -1.691 1.00 88.12 88 VAL A N 1
ATOM 638 C CA . VAL A 1 88 ? -1.150 -4.599 -2.064 1.00 88.12 88 VAL A CA 1
ATOM 639 C C . VAL A 1 88 ? -1.715 -4.629 -3.485 1.00 88.12 88 VAL A C 1
ATOM 641 O O . VAL A 1 88 ? -2.834 -4.169 -3.708 1.00 88.12 88 VAL A O 1
ATOM 644 N N . ALA A 1 89 ? -0.977 -5.201 -4.437 1.00 86.19 89 ALA A N 1
ATOM 645 C CA . ALA A 1 89 ? -1.417 -5.317 -5.822 1.00 86.19 89 ALA A CA 1
ATOM 646 C C . ALA A 1 89 ? -2.678 -6.182 -5.948 1.00 86.19 89 ALA A C 1
ATOM 648 O O . ALA A 1 89 ? -3.619 -5.803 -6.641 1.00 86.19 89 ALA A O 1
ATOM 649 N N . ALA A 1 90 ? -2.742 -7.301 -5.224 1.00 86.25 90 ALA A N 1
ATOM 650 C CA . ALA A 1 90 ? -3.924 -8.152 -5.208 1.00 86.25 90 ALA A CA 1
ATOM 651 C C . ALA A 1 90 ? -5.134 -7.471 -4.550 1.00 86.25 90 ALA A C 1
ATOM 653 O O . ALA A 1 90 ? -6.244 -7.599 -5.058 1.00 86.25 90 ALA A O 1
ATOM 654 N N . ALA A 1 91 ? -4.939 -6.729 -3.454 1.00 87.69 91 ALA A N 1
ATOM 655 C CA . ALA A 1 91 ? -6.016 -5.960 -2.827 1.00 87.69 91 ALA A CA 1
ATOM 656 C C . ALA A 1 91 ? -6.590 -4.910 -3.791 1.00 87.69 91 ALA A C 1
ATOM 658 O O . ALA A 1 91 ? -7.806 -4.773 -3.904 1.00 87.69 91 ALA A O 1
ATOM 659 N N . LEU A 1 92 ? -5.719 -4.227 -4.541 1.00 87.06 92 LEU A N 1
ATOM 660 C CA . LEU A 1 92 ? -6.140 -3.293 -5.581 1.00 87.06 92 LEU A CA 1
ATOM 661 C C . LEU A 1 92 ? -6.905 -3.993 -6.714 1.00 87.06 92 LEU A C 1
ATOM 663 O O . LEU A 1 92 ? -7.913 -3.476 -7.188 1.00 87.06 92 LEU A O 1
ATOM 667 N N . ALA A 1 93 ? -6.431 -5.156 -7.157 1.00 85.12 93 ALA A N 1
ATOM 668 C CA . ALA A 1 93 ? -7.057 -5.923 -8.229 1.00 85.12 93 ALA A CA 1
ATOM 669 C C . ALA A 1 93 ? -8.480 -6.375 -7.846 1.00 85.12 93 ALA A C 1
ATOM 671 O O . ALA A 1 93 ? -9.411 -6.228 -8.638 1.00 85.12 93 ALA A O 1
ATOM 672 N N . VAL A 1 94 ? -8.667 -6.828 -6.600 1.00 86.06 94 VAL A N 1
ATOM 673 C CA . VAL A 1 94 ? -9.983 -7.177 -6.041 1.00 86.06 94 VAL A CA 1
ATOM 674 C C . VAL A 1 94 ? -10.920 -5.967 -6.019 1.00 86.06 94 VAL A C 1
ATOM 676 O O . VAL A 1 94 ? -12.052 -6.084 -6.484 1.00 86.06 94 VAL A O 1
ATOM 679 N N . GLU A 1 95 ? -10.459 -4.807 -5.541 1.00 86.56 95 GLU A N 1
ATOM 680 C CA . GLU A 1 95 ? -11.285 -3.589 -5.478 1.00 86.56 95 GLU A CA 1
ATOM 681 C C . GLU A 1 95 ? -11.677 -3.085 -6.876 1.00 86.56 95 GLU A C 1
ATOM 683 O O . GLU A 1 95 ? -12.818 -2.693 -7.104 1.00 86.56 95 GLU A O 1
ATOM 688 N N . ASN A 1 96 ? -10.761 -3.164 -7.846 1.00 81.44 96 ASN A N 1
ATOM 689 C CA . ASN A 1 96 ? -11.031 -2.795 -9.238 1.00 81.44 96 ASN A CA 1
ATOM 690 C C . ASN A 1 96 ? -11.880 -3.832 -9.996 1.00 81.44 96 ASN A C 1
ATOM 692 O O . ASN A 1 96 ? -12.107 -3.674 -11.196 1.00 81.44 96 ASN A O 1
ATOM 696 N N . GLY A 1 97 ? -12.330 -4.911 -9.348 1.00 73.12 97 GLY A N 1
ATOM 697 C CA . GLY A 1 97 ? -13.119 -5.966 -9.991 1.00 73.12 97 GLY A CA 1
ATOM 698 C C . GLY A 1 97 ? -12.335 -6.785 -11.021 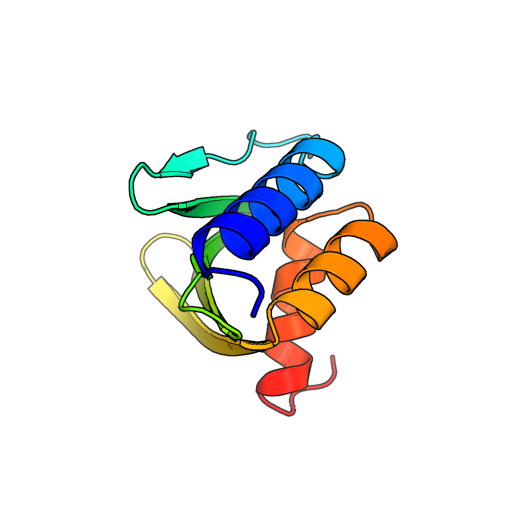1.00 73.12 97 GLY A C 1
ATOM 699 O O . GLY A 1 97 ? -12.938 -7.398 -11.898 1.00 73.12 97 GLY A O 1
ATOM 700 N N . HIS A 1 98 ? -11.004 -6.792 -10.927 1.00 57.75 98 HIS A N 1
ATOM 701 C CA . HIS A 1 98 ? -10.103 -7.587 -11.757 1.00 57.75 98 HIS A CA 1
ATOM 702 C C . HIS A 1 98 ? -9.481 -8.695 -10.895 1.00 57.75 98 HIS A C 1
ATOM 704 O O . HIS A 1 98 ? -8.327 -8.571 -10.484 1.00 57.75 98 HIS A O 1
ATOM 710 N N . PRO A 1 99 ? -10.217 -9.772 -10.562 1.00 52.00 99 PRO A N 1
ATOM 711 C CA . PRO A 1 99 ? -9.599 -10.928 -9.933 1.00 52.00 99 PRO A CA 1
ATOM 712 C C . PRO A 1 99 ? -8.616 -11.541 -10.939 1.00 52.00 99 PRO A C 1
ATOM 714 O O . PRO A 1 99 ? -9.029 -12.050 -11.980 1.00 52.00 99 PRO A O 1
ATOM 717 N N . GLY A 1 100 ? -7.319 -11.401 -10.659 1.00 46.88 100 GLY A N 1
ATOM 718 C CA . GLY A 1 100 ? -6.256 -12.108 -11.376 1.00 46.88 100 GLY A CA 1
ATOM 719 C C . GLY A 1 100 ? -6.266 -13.597 -11.074 1.00 46.88 100 GLY A C 1
ATOM 720 O O . GLY A 1 100 ? -6.610 -13.957 -9.923 1.00 46.88 100 GLY A O 1
#

pLDDT: mean 83.06, std 11.03, range [46.88, 93.88]

Sequence (100 aa):
MTSTSDRAVALRRAVRRTGASDVEPPSFSPDGGVTVHGPAARRARLQPLGQRTRISLSEGDTLVGEAEVDSDTLVAAIDARGATYDAVAAALAVENGHPG

Foldseek 3Di:
DQWLVNLLVLQVVLLQQLQPDPPDGWDADPQSKIWHADPQQKIWIWHRPTQWIWIWIDRNPDTPFIDIAGSVQLSVQSNPPSHNVVSSVQRRCVVVVNRD

Organism: NCBI:txid663602

Secondary structure (DSSP, 8-state):
---HHHHHHHHHHHHHHH---SS-PPEE-TTS-EEEE-STTEEEEEEE-SSEEEEEEEETTEEEEEEEEEHHHHHHHHHHHS-HHHHHHHHHHHHTT---